Protein AF-A0A7X6YWB2-F1 (afdb_monomer)

Secondary structure (DSSP, 8-state):
----------EEEE--TTS--EEEESSPPPPPPPPTT---HHHHHHHHHHHHHHHHHTTSS--HHHHHHHTTS-HHHHHHHHGGGGS-HHHHHHH-

Solvent-accessible surface area (backbone atoms only — not comparable to full-atom values): 6068 Å² total; per-residue (Å²): 135,85,78,83,83,84,81,91,75,63,63,29,76,50,71,56,96,95,51,78,76,40,86,40,82,38,79,70,75,74,80,73,73,74,64,90,84,67,79,52,72,63,29,54,40,46,55,48,28,55,52,51,52,50,35,42,76,69,60,80,34,89,44,63,63,52,51,12,62,77,65,75,46,53,51,69,57,45,51,63,36,49,53,51,75,74,48,56,69,72,58,50,56,76,43,103

Nearest PDB structures (foldseek):
  8apo-assembly1_Yc  TM=4.306E-01  e=1.051E+00  Polytomella magna
  5uxx-assembly1_A  TM=4.131E-01  e=5.832E+00  Bartonella quintana str. Toulouse

Structure (mmCIF, N/CA/C/O backbone):
data_AF-A0A7X6YWB2-F1
#
_entry.id   AF-A0A7X6YWB2-F1
#
loop_
_atom_site.group_PDB
_atom_site.id
_atom_site.type_symbol
_atom_site.label_atom_id
_atom_site.label_alt_id
_atom_site.label_comp_id
_atom_site.label_asym_id
_atom_site.label_entity_id
_atom_site.label_seq_id
_atom_site.pdbx_PDB_ins_code
_atom_site.Cartn_x
_atom_site.Cartn_y
_atom_site.Cartn_z
_atom_site.occupancy
_atom_site.B_iso_or_equiv
_atom_site.auth_seq_id
_atom_site.auth_comp_id
_atom_site.auth_asym_id
_atom_site.auth_atom_id
_atom_site.pdbx_PDB_model_num
ATOM 1 N N . MET A 1 1 ? -1.777 19.008 63.090 1.00 43.81 1 MET A N 1
ATOM 2 C CA . MET A 1 1 ? -1.978 17.822 62.233 1.00 43.81 1 MET A CA 1
ATOM 3 C C . MET A 1 1 ? -2.949 18.209 61.134 1.00 43.81 1 MET A C 1
ATOM 5 O O . MET A 1 1 ? -4.126 18.370 61.418 1.00 43.81 1 MET A O 1
ATOM 9 N N . SER A 1 2 ? -2.459 18.504 59.932 1.00 49.06 2 SER A N 1
ATOM 10 C CA . SER A 1 2 ? -3.306 18.882 58.797 1.00 49.06 2 SER A CA 1
ATOM 11 C C . SER A 1 2 ? -3.940 17.626 58.208 1.00 49.06 2 SER A C 1
ATOM 13 O O . SER A 1 2 ? -3.275 16.799 57.590 1.00 49.06 2 SER A O 1
ATOM 15 N N . THR A 1 3 ? -5.236 17.475 58.453 1.00 57.31 3 THR A N 1
ATOM 16 C CA . THR A 1 3 ? -6.084 16.418 57.911 1.00 57.31 3 THR A CA 1
ATOM 17 C C . THR A 1 3 ? -6.077 16.510 56.385 1.00 57.31 3 THR A C 1
ATOM 19 O O . THR A 1 3 ? -6.479 17.525 55.817 1.00 57.31 3 THR A O 1
ATOM 22 N N . GLY A 1 4 ? -5.571 15.479 55.708 1.00 67.31 4 GLY A N 1
ATOM 23 C CA . GLY A 1 4 ? -5.543 15.433 54.248 1.00 67.31 4 GLY A CA 1
ATOM 24 C C . GLY A 1 4 ? -6.960 15.350 53.683 1.00 67.31 4 GLY A C 1
ATOM 25 O O . GLY A 1 4 ? -7.677 14.384 53.935 1.00 67.31 4 GLY A O 1
ATOM 26 N N . MET A 1 5 ? -7.371 16.356 52.912 1.00 76.69 5 MET A N 1
ATOM 27 C CA . MET A 1 5 ? -8.642 16.342 52.191 1.00 76.69 5 MET A CA 1
ATOM 28 C C . MET A 1 5 ? -8.478 15.550 50.889 1.00 76.69 5 MET A C 1
ATOM 30 O O . MET A 1 5 ? -7.762 15.974 49.984 1.00 76.69 5 MET A O 1
ATOM 34 N N . THR A 1 6 ? -9.150 14.403 50.790 1.00 74.00 6 THR A N 1
ATOM 35 C CA . THR A 1 6 ? -9.166 13.582 49.570 1.00 74.00 6 THR A CA 1
ATOM 36 C C . THR A 1 6 ? -10.358 13.979 48.703 1.00 74.00 6 THR A C 1
ATOM 38 O O . THR A 1 6 ? -11.501 13.888 49.145 1.00 74.00 6 THR A O 1
ATOM 41 N N . ILE A 1 7 ? -10.104 14.416 47.465 1.00 79.44 7 ILE A N 1
ATOM 42 C CA . ILE A 1 7 ? -11.146 14.791 46.497 1.00 79.44 7 ILE A CA 1
ATOM 43 C C . ILE A 1 7 ? -11.206 13.730 45.398 1.00 79.44 7 ILE A C 1
ATOM 45 O O . ILE A 1 7 ? -10.248 13.554 44.647 1.00 79.44 7 ILE A O 1
ATOM 49 N N . THR A 1 8 ? -12.359 13.073 45.264 1.00 80.62 8 THR A N 1
ATOM 50 C CA . THR A 1 8 ? -12.641 12.165 44.144 1.00 80.62 8 THR A CA 1
ATOM 51 C C . THR A 1 8 ? -13.313 12.953 43.025 1.00 80.62 8 THR A C 1
ATOM 53 O O . THR A 1 8 ? -14.379 13.534 43.223 1.00 80.62 8 THR A O 1
ATOM 56 N N . ARG A 1 9 ? -12.691 13.000 41.845 1.00 78.19 9 ARG A N 1
ATOM 57 C CA . ARG A 1 9 ? -13.237 13.677 40.662 1.00 78.19 9 ARG A CA 1
ATOM 58 C C . ARG A 1 9 ? -12.951 12.874 39.404 1.00 78.19 9 ARG A C 1
ATOM 60 O O . ARG A 1 9 ? -11.847 12.370 39.219 1.00 78.19 9 ARG A O 1
ATOM 67 N N . THR A 1 10 ? -13.932 12.827 38.510 1.00 81.94 10 THR A N 1
ATOM 68 C CA . THR A 1 10 ? -13.753 12.285 37.165 1.00 81.94 10 THR A CA 1
ATOM 69 C C . THR A 1 10 ? -12.943 13.273 36.331 1.00 81.94 10 THR A C 1
ATOM 71 O O . THR A 1 10 ? -13.365 14.406 36.085 1.00 81.94 10 THR A O 1
ATOM 74 N N . ILE A 1 11 ? -11.763 12.834 35.917 1.00 83.38 11 ILE A N 1
ATOM 75 C CA . ILE A 1 11 ? -10.847 13.558 35.038 1.00 83.38 11 ILE A CA 1
ATOM 76 C C . ILE A 1 11 ? -10.590 12.714 33.793 1.00 83.38 11 ILE A C 1
ATOM 78 O O . ILE A 1 11 ? -10.605 11.485 33.857 1.00 83.38 11 ILE A O 1
ATOM 82 N N . HIS A 1 12 ? -10.307 13.365 32.672 1.00 80.81 12 HIS A N 1
ATOM 83 C CA . HIS A 1 12 ? -9.802 12.699 31.480 1.00 80.81 12 HIS A CA 1
ATOM 84 C C . HIS A 1 12 ? -8.548 13.409 30.976 1.00 80.81 12 HIS A C 1
ATOM 86 O O . HIS A 1 12 ? -8.346 14.607 31.180 1.00 80.81 12 HIS A O 1
ATOM 92 N N . PHE A 1 13 ? -7.682 12.652 30.313 1.00 78.69 13 PHE A N 1
ATOM 93 C CA . PHE A 1 13 ? -6.493 13.191 29.669 1.00 78.69 13 PHE A CA 1
ATOM 94 C C . PHE A 1 13 ? -6.781 13.379 28.187 1.00 78.69 13 PHE A C 1
ATOM 96 O O . PHE A 1 13 ? -7.191 12.436 27.511 1.00 78.69 13 PHE A O 1
ATOM 103 N N . THR A 1 14 ? -6.552 14.584 27.675 1.00 71.69 14 THR A N 1
ATOM 104 C CA . THR A 1 14 ? -6.589 14.837 26.234 1.00 71.69 14 THR A CA 1
ATOM 105 C C . THR A 1 14 ? -5.166 14.822 25.683 1.00 71.69 14 THR A C 1
ATOM 107 O O . THR A 1 14 ? -4.241 15.407 26.256 1.00 71.69 14 THR A O 1
ATOM 110 N N . GLU A 1 15 ? -4.970 14.122 24.565 1.00 66.00 15 GLU A N 1
ATOM 111 C CA . GLU A 1 15 ? -3.704 14.090 23.836 1.00 66.00 15 GLU A CA 1
ATOM 112 C C . GLU A 1 15 ? -3.963 14.433 22.366 1.00 66.00 15 GLU A C 1
ATOM 114 O O . GLU A 1 15 ? -4.789 13.815 21.695 1.00 66.00 15 GLU A O 1
ATOM 119 N N . ARG A 1 16 ? -3.237 15.422 21.838 1.00 60.41 16 ARG A N 1
ATOM 120 C CA . ARG A 1 16 ? -3.019 15.537 20.390 1.00 60.41 16 ARG A CA 1
ATOM 121 C C . ARG A 1 16 ? -1.682 14.879 20.086 1.00 60.41 16 ARG A C 1
ATOM 123 O O . ARG A 1 16 ? -0.726 15.141 20.807 1.00 60.41 16 ARG A O 1
ATOM 130 N N . ARG A 1 17 ? -1.618 14.068 19.023 1.00 53.44 17 ARG A N 1
ATOM 131 C CA . ARG A 1 17 ? -0.412 13.340 18.577 1.00 53.44 17 ARG A CA 1
ATOM 132 C C . ARG A 1 17 ? 0.864 14.177 18.780 1.00 53.44 17 ARG A C 1
ATOM 134 O O . ARG A 1 17 ? 1.032 15.194 18.109 1.00 53.44 17 ARG A O 1
ATOM 141 N N . GLY A 1 18 ? 1.727 13.753 19.707 1.00 60.88 18 GLY A N 1
ATOM 142 C CA . GLY A 1 18 ? 3.024 14.386 19.981 1.00 60.88 18 GLY A CA 1
ATOM 143 C C . GLY A 1 18 ? 3.011 15.611 20.908 1.00 60.88 18 GLY A C 1
ATOM 144 O O . GLY A 1 18 ? 4.028 16.290 21.005 1.00 60.88 18 GLY A O 1
ATOM 145 N N . ARG A 1 19 ? 1.898 15.931 21.585 1.00 65.19 19 ARG A N 1
ATOM 146 C CA . ARG A 1 19 ? 1.830 17.007 22.593 1.00 65.19 19 ARG A CA 1
ATOM 147 C C . ARG A 1 19 ? 1.719 16.458 24.014 1.00 65.19 19 ARG A C 1
ATOM 149 O O . ARG A 1 19 ? 1.224 15.360 24.241 1.00 65.19 19 ARG A O 1
ATOM 156 N N . ARG A 1 20 ? 2.155 17.276 24.979 1.00 70.81 20 ARG A N 1
ATOM 157 C CA . ARG A 1 20 ? 2.045 17.016 26.422 1.00 70.81 20 ARG A CA 1
ATOM 158 C C . ARG A 1 20 ? 0.592 16.702 26.798 1.00 70.81 20 ARG A C 1
ATOM 160 O O . ARG A 1 20 ? -0.309 17.429 26.383 1.00 70.81 20 ARG A O 1
ATOM 167 N N . LYS A 1 21 ? 0.387 15.651 27.602 1.00 75.81 21 LYS A N 1
ATOM 168 C CA . LYS A 1 21 ? -0.928 15.289 28.153 1.00 75.81 21 LYS A CA 1
ATOM 169 C C . LYS A 1 21 ? -1.501 16.473 28.929 1.00 75.81 21 LYS A C 1
ATOM 171 O O . LYS A 1 21 ? -0.842 16.983 29.838 1.00 75.81 21 LYS A O 1
ATOM 176 N N . VAL A 1 22 ? -2.711 16.897 28.571 1.00 79.38 22 VAL A N 1
ATOM 177 C CA . VAL A 1 22 ? -3.440 17.953 29.280 1.00 79.38 22 VAL A CA 1
ATOM 178 C C . 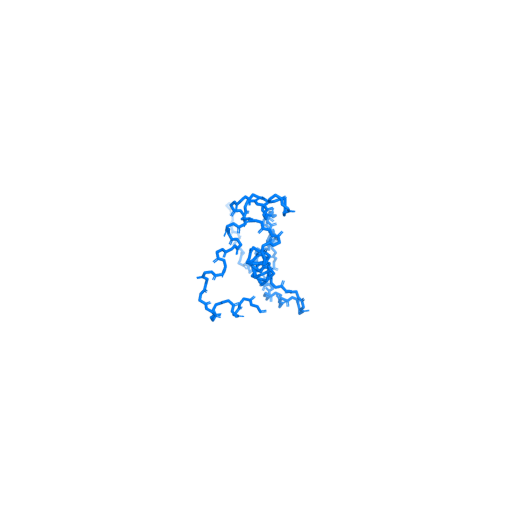VAL A 1 22 ? -4.544 17.303 30.104 1.00 79.38 22 VAL A C 1
ATOM 180 O O . VAL A 1 22 ? -5.318 16.494 29.593 1.00 79.38 22 VAL A O 1
ATOM 183 N N . LEU A 1 23 ? -4.582 17.636 31.393 1.00 79.50 23 LEU A N 1
ATOM 184 C CA . LEU A 1 23 ? -5.637 17.212 32.305 1.00 79.50 23 LEU A CA 1
ATOM 185 C C . LEU A 1 23 ? -6.886 18.062 32.048 1.00 79.50 23 LEU A C 1
ATOM 187 O O . LEU A 1 23 ? -6.836 19.286 32.161 1.00 79.50 23 LEU A O 1
ATOM 191 N N . SER A 1 24 ? -8.002 17.417 31.730 1.00 76.44 24 SER A N 1
ATOM 192 C CA . SER A 1 24 ? -9.298 18.062 31.530 1.00 76.44 24 SER A CA 1
ATOM 193 C C . SER A 1 24 ? -10.312 17.483 32.520 1.00 76.44 24 SER A C 1
ATOM 195 O O . SER A 1 24 ? -10.312 16.285 32.808 1.00 76.44 24 SER A O 1
ATOM 197 N N . GLN A 1 25 ? -11.149 18.340 33.107 1.00 76.00 25 GLN A N 1
ATOM 198 C CA . GLN A 1 25 ? -12.175 17.903 34.060 1.00 76.00 25 GLN A CA 1
ATOM 199 C C . GLN A 1 25 ? -13.398 17.339 33.320 1.00 76.00 25 GLN A C 1
ATOM 201 O O . GLN A 1 25 ? -13.760 17.847 32.261 1.00 76.00 25 GLN A O 1
ATOM 206 N N . GLY A 1 26 ? -14.044 16.316 33.891 1.00 75.62 26 GLY A N 1
ATOM 207 C CA . GLY A 1 26 ? -15.250 15.687 33.338 1.00 75.62 26 GLY A CA 1
ATOM 208 C C . GLY A 1 26 ? -14.984 14.369 32.596 1.00 75.62 26 GLY A C 1
ATOM 209 O O . GLY A 1 26 ? -13.829 13.952 32.477 1.00 75.62 26 GLY A O 1
ATOM 210 N N . PRO A 1 27 ? -16.037 13.677 32.124 1.00 73.06 27 PRO A N 1
ATOM 211 C CA . PRO A 1 27 ? -15.904 12.462 31.321 1.00 73.06 27 PRO A CA 1
ATOM 212 C C . PRO A 1 27 ? -15.232 12.754 29.971 1.00 73.06 27 PRO A C 1
ATOM 214 O O . PRO A 1 27 ? -15.353 13.856 29.435 1.00 73.06 27 PRO A O 1
ATOM 217 N N . ALA A 1 28 ? -14.517 11.765 29.425 1.00 72.31 28 ALA A N 1
ATOM 218 C CA . ALA A 1 28 ? -13.895 11.900 28.112 1.00 72.31 28 ALA A CA 1
ATOM 219 C C . ALA A 1 28 ? -14.974 12.152 27.043 1.00 72.31 28 ALA A C 1
ATOM 221 O O . ALA A 1 28 ? -15.992 11.452 27.045 1.00 72.31 28 ALA A O 1
ATOM 222 N N . PRO A 1 29 ? -14.779 13.121 26.130 1.00 72.56 29 PRO A N 1
ATOM 223 C CA . PRO A 1 29 ? -15.695 13.300 25.014 1.00 72.56 29 PRO A CA 1
ATOM 224 C C . PRO A 1 29 ? -15.748 12.009 24.193 1.00 72.56 29 PRO A C 1
ATOM 226 O O . PRO A 1 29 ? -14.717 11.360 23.983 1.00 72.56 29 PRO A O 1
ATOM 229 N N . ALA A 1 30 ? -16.946 11.636 23.733 1.00 70.25 30 ALA A N 1
ATOM 230 C CA . ALA A 1 30 ? -17.108 10.515 22.816 1.00 70.25 30 ALA A CA 1
ATOM 231 C C . ALA A 1 30 ? -16.146 10.695 21.627 1.00 70.25 30 ALA A C 1
ATOM 233 O O . ALA A 1 30 ? -15.953 11.838 21.189 1.00 70.25 30 ALA A O 1
ATOM 234 N N . PRO A 1 31 ? -15.520 9.614 21.113 1.00 67.00 31 PRO A N 1
ATOM 235 C CA . PRO A 1 31 ? -14.668 9.706 19.939 1.00 67.00 31 PRO A CA 1
ATOM 236 C C . PRO A 1 31 ? -15.422 10.478 18.865 1.00 67.00 31 PRO A C 1
ATOM 238 O O . PRO A 1 31 ? -16.518 10.074 18.476 1.00 67.00 31 PRO A O 1
ATOM 241 N N . ALA A 1 32 ? -14.871 11.618 18.440 1.00 64.56 32 ALA A N 1
ATOM 242 C CA . ALA A 1 32 ? -15.476 12.377 17.362 1.00 64.56 32 ALA A CA 1
ATOM 243 C C . ALA A 1 32 ? -15.644 11.412 16.188 1.00 64.56 32 ALA A C 1
ATOM 245 O O . ALA A 1 32 ? -14.661 10.796 15.758 1.00 64.56 32 ALA A O 1
ATOM 246 N N . ALA A 1 33 ? -16.884 11.252 15.716 1.00 61.56 33 ALA A N 1
ATOM 247 C CA . ALA A 1 33 ? -17.153 10.537 14.482 1.00 61.56 33 ALA A CA 1
ATOM 248 C C . ALA A 1 33 ? -16.157 11.056 13.440 1.00 61.56 33 ALA A C 1
ATOM 250 O O . ALA A 1 33 ? -15.973 12.274 13.317 1.00 61.56 33 ALA A O 1
ATOM 251 N N . GLN A 1 34 ? -15.430 10.145 12.783 1.00 61.41 34 GLN A N 1
ATOM 252 C CA . GLN A 1 34 ? -14.458 10.546 11.770 1.00 61.41 34 GLN A CA 1
ATOM 253 C C . GLN A 1 34 ? -15.173 11.499 10.809 1.00 61.41 34 GLN A C 1
ATOM 255 O O . GLN A 1 34 ? -16.274 11.160 10.375 1.00 61.41 34 GLN A O 1
ATOM 260 N N . PRO A 1 35 ? -14.616 12.693 10.532 1.00 61.00 35 PRO A N 1
ATOM 261 C CA . PRO A 1 35 ? -15.307 13.683 9.724 1.00 61.00 35 PRO A CA 1
ATOM 262 C C . PRO A 1 35 ? -15.734 13.025 8.415 1.00 61.00 35 PRO A C 1
ATOM 264 O O . PRO A 1 35 ? -14.887 12.506 7.679 1.00 61.00 35 PRO A O 1
ATOM 267 N N . CYS A 1 36 ? -17.046 13.001 8.186 1.00 54.44 36 CYS A N 1
ATOM 268 C CA . CYS A 1 36 ? -17.677 12.385 7.031 1.00 54.44 36 CYS A CA 1
ATOM 269 C C . CYS A 1 36 ? -17.010 12.955 5.770 1.00 54.44 36 CYS A C 1
ATOM 271 O O . CYS A 1 36 ? -17.142 14.144 5.489 1.00 54.44 36 CYS A O 1
ATOM 273 N N . GLY A 1 37 ? -16.211 12.142 5.072 1.00 67.56 37 GLY A N 1
ATOM 274 C CA . GLY A 1 37 ? -15.504 12.542 3.848 1.00 67.56 37 GLY A CA 1
ATOM 275 C C . GLY A 1 37 ? -13.973 12.497 3.892 1.00 67.56 37 GLY A C 1
ATOM 276 O O . GLY A 1 37 ? -13.341 12.665 2.849 1.00 67.56 37 GLY A O 1
ATOM 277 N N . ARG A 1 38 ? -13.322 12.238 5.038 1.00 79.06 38 ARG A N 1
ATOM 278 C CA . ARG A 1 38 ? -11.858 12.058 5.043 1.00 79.06 38 ARG A CA 1
ATOM 279 C C . ARG A 1 38 ? -11.482 10.612 4.728 1.00 79.06 38 ARG A C 1
ATOM 281 O O . ARG A 1 38 ? -11.560 9.752 5.595 1.00 79.06 38 ARG A O 1
ATOM 288 N N . VAL A 1 39 ? -10.964 10.379 3.522 1.00 87.31 39 VAL A N 1
ATOM 289 C CA . VAL A 1 39 ? -10.404 9.075 3.129 1.00 87.31 39 VAL A CA 1
ATOM 290 C C . VAL A 1 39 ? -9.321 8.646 4.137 1.00 87.31 39 VAL A C 1
ATOM 292 O O . VAL A 1 39 ? -8.392 9.434 4.393 1.00 87.31 39 VAL A O 1
ATOM 295 N N . PRO A 1 40 ? -9.385 7.432 4.721 1.00 90.12 40 PRO A N 1
ATOM 296 C CA . PRO A 1 40 ? -8.365 6.935 5.635 1.00 90.12 40 PRO A CA 1
ATOM 297 C C . PRO A 1 40 ? -6.969 6.968 5.009 1.00 90.12 40 PRO A C 1
ATOM 299 O O . PRO A 1 40 ? -6.784 6.815 3.803 1.00 90.12 40 PRO A O 1
ATOM 302 N N . ARG A 1 41 ? -5.930 7.174 5.828 1.00 93.12 41 ARG A N 1
ATOM 303 C CA . ARG A 1 41 ? -4.547 7.175 5.314 1.00 93.12 41 ARG A CA 1
ATOM 304 C C . ARG A 1 41 ? -4.201 5.850 4.637 1.00 93.12 41 ARG A C 1
ATOM 306 O O . ARG A 1 41 ? -3.472 5.870 3.653 1.00 93.12 41 ARG A O 1
ATOM 313 N N . LEU A 1 42 ? -4.687 4.741 5.187 1.00 94.88 42 LEU A N 1
ATOM 314 C CA . LEU A 1 42 ? -4.365 3.407 4.700 1.00 94.88 42 LEU A CA 1
ATOM 315 C C . LEU A 1 42 ? -5.021 3.138 3.339 1.00 94.88 42 LEU A C 1
ATOM 317 O O . LEU A 1 42 ? -4.311 2.720 2.435 1.00 94.88 42 LEU A O 1
ATOM 321 N N . ALA A 1 43 ? -6.278 3.553 3.154 1.00 95.69 43 ALA A N 1
ATOM 322 C CA . ALA A 1 43 ? -6.972 3.554 1.863 1.00 95.69 43 ALA A CA 1
ATOM 323 C C . ALA A 1 43 ? -6.165 4.266 0.765 1.00 95.69 43 ALA A C 1
ATOM 325 O O . ALA A 1 43 ? -5.912 3.721 -0.306 1.00 95.69 43 ALA A O 1
ATOM 326 N N . ARG A 1 44 ? -5.649 5.470 1.060 1.00 95.81 44 ARG A N 1
ATOM 327 C CA . ARG A 1 44 ? -4.802 6.206 0.102 1.00 95.81 44 ARG A CA 1
ATOM 328 C C . ARG A 1 44 ? -3.497 5.482 -0.224 1.00 95.81 44 ARG A C 1
ATOM 330 O O . ARG A 1 44 ? -3.014 5.597 -1.344 1.00 95.81 44 ARG A O 1
ATOM 337 N N . LEU A 1 45 ? -2.898 4.788 0.746 1.00 97.44 45 LEU A N 1
ATOM 338 C CA . LEU A 1 45 ? -1.681 4.008 0.508 1.00 97.44 45 LEU A CA 1
ATOM 339 C C . LEU A 1 45 ? -1.976 2.740 -0.298 1.00 97.44 45 LEU A C 1
ATOM 341 O O . LEU A 1 45 ? -1.167 2.399 -1.150 1.00 97.44 45 LEU A O 1
ATOM 345 N N . MET A 1 46 ? -3.127 2.098 -0.082 1.00 98.25 46 MET A N 1
ATOM 346 C CA . MET A 1 46 ? -3.582 0.962 -0.883 1.00 98.25 46 MET A CA 1
ATOM 347 C C . MET A 1 46 ? -3.791 1.377 -2.344 1.00 98.25 46 MET A C 1
ATOM 349 O O . MET A 1 46 ? -3.199 0.791 -3.246 1.00 98.25 46 MET A O 1
ATOM 353 N N . ALA A 1 47 ? -4.518 2.473 -2.580 1.00 97.75 47 ALA A N 1
ATOM 354 C CA . ALA A 1 47 ? -4.685 3.041 -3.918 1.00 97.75 47 ALA A CA 1
ATOM 355 C C . ALA A 1 47 ? -3.339 3.420 -4.569 1.00 97.75 47 ALA A C 1
ATOM 357 O O . ALA A 1 47 ? -3.125 3.199 -5.761 1.00 97.75 47 ALA A O 1
ATOM 358 N N . MET A 1 48 ? -2.401 3.960 -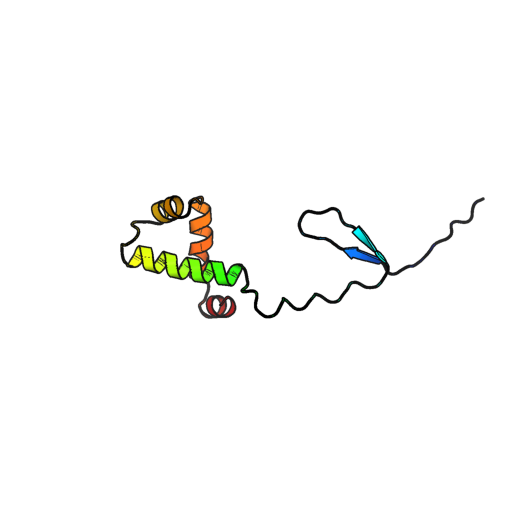3.782 1.00 97.31 48 MET A N 1
ATOM 359 C CA . MET A 1 48 ? -1.048 4.263 -4.254 1.00 97.31 48 MET A CA 1
ATOM 360 C C . MET A 1 48 ? -0.277 2.998 -4.647 1.00 97.31 48 MET A C 1
ATOM 362 O O . MET A 1 48 ? 0.411 3.024 -5.663 1.00 97.31 48 MET A O 1
ATOM 366 N N . ALA A 1 49 ? -0.414 1.907 -3.888 1.00 98.00 49 ALA A N 1
ATOM 367 C CA . ALA A 1 49 ? 0.209 0.624 -4.197 1.00 98.00 49 ALA A CA 1
ATOM 368 C C . ALA A 1 49 ? -0.331 0.041 -5.514 1.00 98.00 49 ALA A C 1
ATOM 370 O O . ALA A 1 49 ? 0.460 -0.341 -6.370 1.00 98.00 49 ALA A O 1
ATOM 371 N N . ILE A 1 50 ? -1.655 0.071 -5.719 1.00 97.94 50 ILE A N 1
ATOM 372 C CA . ILE A 1 50 ? -2.303 -0.376 -6.967 1.00 97.94 50 ILE A CA 1
ATOM 373 C C . ILE A 1 50 ? -1.774 0.419 -8.167 1.00 97.94 50 ILE A C 1
ATOM 375 O O . ILE A 1 50 ? -1.394 -0.155 -9.185 1.00 97.94 50 ILE A O 1
ATOM 379 N N . ARG A 1 51 ? -1.686 1.750 -8.041 1.00 97.19 51 ARG A N 1
ATOM 380 C CA . ARG A 1 51 ? -1.137 2.602 -9.106 1.00 97.19 51 ARG A CA 1
ATOM 381 C C . ARG A 1 51 ? 0.329 2.279 -9.404 1.00 97.19 51 ARG A C 1
ATOM 383 O O . ARG A 1 51 ? 0.706 2.221 -10.567 1.00 97.19 51 ARG A O 1
ATOM 390 N N . MET A 1 52 ? 1.155 2.105 -8.374 1.00 97.44 52 MET A N 1
ATOM 391 C CA . MET A 1 52 ? 2.573 1.760 -8.530 1.00 97.44 52 MET A CA 1
ATOM 392 C C . MET A 1 52 ? 2.769 0.412 -9.230 1.00 97.44 52 MET A C 1
ATOM 394 O O . MET A 1 52 ? 3.616 0.320 -10.113 1.00 97.44 52 MET A O 1
ATOM 398 N N . ASP A 1 53 ? 1.978 -0.603 -8.872 1.00 97.56 53 ASP A N 1
ATOM 399 C CA . ASP A 1 53 ? 1.997 -1.912 -9.538 1.00 97.56 53 ASP A CA 1
ATOM 400 C C . ASP A 1 53 ? 1.639 -1.786 -11.022 1.00 97.56 53 ASP A C 1
ATOM 402 O O . ASP A 1 53 ? 2.348 -2.320 -11.871 1.00 97.56 53 ASP A O 1
ATOM 406 N N . GLY A 1 54 ? 0.612 -0.992 -11.347 1.00 97.75 54 GLY A N 1
ATOM 407 C CA . GLY A 1 54 ? 0.244 -0.688 -12.730 1.00 97.75 54 GLY A CA 1
ATOM 408 C C . GLY A 1 54 ? 1.383 -0.050 -13.533 1.00 97.75 54 GLY A C 1
ATOM 409 O O . GLY A 1 54 ? 1.675 -0.507 -14.634 1.00 97.75 54 GLY A O 1
ATOM 410 N N . LEU A 1 55 ? 2.076 0.944 -12.964 1.00 97.25 55 LEU A N 1
ATOM 411 C CA . LEU A 1 55 ? 3.212 1.611 -13.619 1.00 97.25 55 LEU A CA 1
ATOM 412 C C . LEU A 1 55 ? 4.374 0.649 -13.907 1.00 97.25 55 LEU A C 1
ATOM 414 O O . LEU A 1 55 ? 4.999 0.733 -14.963 1.00 97.25 55 LEU A O 1
ATOM 418 N N . VAL A 1 56 ? 4.665 -0.263 -12.975 1.00 96.50 56 VAL A N 1
ATOM 419 C CA . VAL A 1 56 ? 5.754 -1.239 -13.133 1.00 96.50 56 V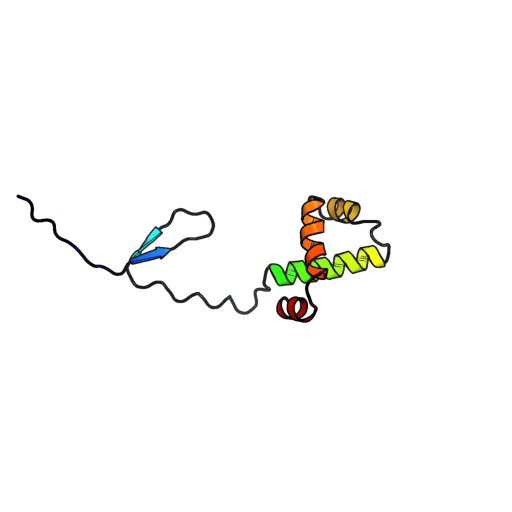AL A CA 1
ATOM 420 C C . VAL A 1 56 ? 5.368 -2.326 -14.133 1.00 96.50 56 VAL A C 1
ATOM 422 O O . VAL A 1 56 ? 6.143 -2.639 -15.032 1.00 96.50 56 VAL A O 1
ATOM 425 N N . ARG A 1 57 ? 4.147 -2.865 -14.043 1.00 96.81 57 ARG A N 1
ATOM 426 C CA . ARG A 1 57 ? 3.637 -3.862 -14.999 1.00 96.81 57 ARG A CA 1
ATOM 427 C C . ARG A 1 57 ? 3.502 -3.307 -16.414 1.00 96.81 57 ARG A C 1
ATOM 429 O O . ARG A 1 57 ? 3.719 -4.044 -17.370 1.00 96.81 57 ARG A O 1
ATOM 436 N N . GLY A 1 58 ? 3.149 -2.029 -16.542 1.00 97.12 58 GLY A N 1
ATOM 437 C CA . GLY A 1 58 ? 3.067 -1.320 -17.818 1.00 97.12 58 GLY A CA 1
ATOM 438 C C . GLY A 1 58 ? 4.426 -0.935 -18.408 1.00 97.12 58 GLY A C 1
ATOM 439 O O . GLY A 1 58 ? 4.477 -0.481 -19.546 1.00 97.12 58 GLY A O 1
ATOM 440 N N . GLY A 1 59 ? 5.523 -1.101 -17.661 1.00 96.12 59 GLY A N 1
ATOM 441 C CA . GLY A 1 59 ? 6.868 -0.715 -18.095 1.00 96.12 59 GLY A CA 1
ATOM 442 C C . GLY A 1 59 ? 7.119 0.798 -18.118 1.00 96.12 59 GLY A C 1
ATOM 443 O O . GLY A 1 59 ? 8.174 1.227 -18.575 1.00 96.12 59 GLY A O 1
ATOM 444 N N . GLU A 1 60 ? 6.188 1.613 -17.610 1.00 96.75 60 GLU A N 1
ATOM 445 C CA . GLU A 1 60 ? 6.361 3.068 -17.468 1.00 96.75 60 GLU A CA 1
ATOM 446 C C . GLU A 1 60 ? 7.435 3.409 -16.427 1.00 96.75 60 GLU A C 1
ATOM 448 O O . GLU A 1 60 ? 8.091 4.448 -16.506 1.00 96.75 60 GLU A O 1
ATOM 453 N N . VAL A 1 61 ? 7.619 2.526 -15.442 1.00 96.69 61 VAL A N 1
ATOM 454 C CA . VAL A 1 61 ? 8.677 2.607 -14.436 1.00 96.69 61 VAL A CA 1
ATOM 455 C C . VAL A 1 61 ? 9.395 1.265 -14.369 1.00 96.69 61 VAL A C 1
ATOM 457 O O . VAL A 1 61 ? 8.746 0.233 -14.223 1.00 96.69 61 VAL A O 1
ATOM 460 N N . ALA A 1 62 ? 10.727 1.270 -14.454 1.00 95.25 62 ALA A N 1
ATOM 461 C CA . ALA A 1 62 ? 11.488 0.031 -14.612 1.00 95.25 62 ALA A CA 1
ATOM 462 C C . ALA A 1 62 ? 11.456 -0.859 -13.361 1.00 95.25 62 ALA A C 1
ATOM 464 O O . ALA A 1 62 ? 11.353 -2.079 -13.473 1.00 95.25 62 ALA A O 1
ATOM 465 N N . ASP A 1 63 ? 11.548 -0.269 -12.165 1.00 95.56 63 ASP A N 1
ATOM 466 C CA . ASP A 1 63 ? 11.560 -1.022 -10.913 1.00 95.56 63 ASP A CA 1
ATOM 467 C C . ASP A 1 63 ? 11.127 -0.192 -9.683 1.00 95.56 63 ASP A C 1
ATOM 469 O O . ASP A 1 63 ? 10.819 1.004 -9.738 1.00 95.56 63 ASP A O 1
ATOM 473 N N . TYR A 1 64 ? 11.117 -0.836 -8.513 1.00 95.38 64 TYR A N 1
ATOM 474 C CA . TYR A 1 64 ? 10.766 -0.188 -7.244 1.00 95.38 64 TYR A CA 1
ATOM 475 C C . TYR A 1 64 ? 11.817 0.825 -6.763 1.00 95.38 64 TYR A C 1
ATOM 477 O O . TYR A 1 64 ? 11.503 1.695 -5.945 1.00 95.38 64 TYR A O 1
ATOM 485 N N . ALA A 1 65 ? 13.062 0.739 -7.239 1.00 97.06 65 ALA A N 1
ATOM 486 C CA . ALA A 1 65 ? 14.079 1.739 -6.944 1.00 97.06 65 ALA A CA 1
ATOM 487 C C . ALA A 1 65 ? 13.827 3.031 -7.733 1.00 97.06 65 ALA A C 1
ATOM 489 O O . ALA A 1 65 ? 14.009 4.111 -7.168 1.00 97.06 65 ALA A O 1
ATOM 490 N N . ASP A 1 66 ? 13.356 2.937 -8.975 1.00 97.44 66 ASP A N 1
ATOM 491 C CA . ASP A 1 66 ? 12.896 4.079 -9.762 1.00 97.44 66 ASP A CA 1
ATOM 492 C C . ASP A 1 66 ? 11.643 4.716 -9.169 1.00 97.44 66 ASP A C 1
ATOM 494 O O . ASP A 1 66 ? 11.602 5.938 -9.028 1.00 97.44 66 ASP A O 1
ATOM 498 N N . LEU A 1 67 ? 10.679 3.921 -8.691 1.00 96.94 67 LEU A N 1
ATOM 499 C CA . LEU A 1 67 ? 9.539 4.455 -7.932 1.00 96.94 67 LEU A CA 1
ATOM 500 C C . LEU A 1 67 ? 9.981 5.247 -6.695 1.00 96.94 67 LEU A C 1
ATOM 502 O O . LEU A 1 67 ? 9.423 6.303 -6.398 1.00 96.94 67 LEU A O 1
ATOM 506 N N . ALA A 1 68 ? 10.985 4.751 -5.968 1.00 97.81 68 ALA A N 1
ATOM 507 C CA . ALA A 1 68 ? 11.510 5.427 -4.785 1.00 97.81 68 ALA A CA 1
ATOM 508 C C . ALA A 1 68 ? 12.161 6.773 -5.145 1.00 97.81 68 ALA A C 1
ATOM 510 O O . ALA A 1 68 ? 11.909 7.779 -4.478 1.00 97.81 68 ALA A O 1
ATOM 511 N N . ARG A 1 69 ? 12.947 6.798 -6.232 1.00 97.56 69 ARG A N 1
ATOM 512 C CA . ARG A 1 69 ? 13.564 8.018 -6.775 1.00 97.56 69 ARG A CA 1
ATOM 513 C C . ARG A 1 69 ? 12.507 9.037 -7.204 1.00 97.56 69 ARG A C 1
ATOM 515 O O . ARG A 1 69 ? 12.565 10.176 -6.749 1.00 97.56 69 ARG A O 1
ATOM 522 N N . LEU A 1 70 ? 11.525 8.617 -8.003 1.00 95.50 70 LEU A N 1
ATOM 523 C CA . LEU A 1 70 ? 10.447 9.473 -8.509 1.00 95.50 70 LEU A CA 1
ATOM 524 C C . LEU A 1 70 ? 9.551 10.007 -7.382 1.00 95.50 70 LEU A C 1
ATOM 526 O O . LEU A 1 70 ? 9.116 11.153 -7.408 1.00 95.50 70 LEU A O 1
ATOM 530 N N . GLY A 1 71 ? 9.278 9.175 -6.377 1.00 93.56 71 GLY A N 1
ATOM 531 C CA . GLY A 1 71 ? 8.459 9.537 -5.225 1.00 93.56 71 GLY A CA 1
ATOM 532 C C . GLY A 1 71 ? 9.198 10.313 -4.135 1.00 93.56 71 GLY A C 1
ATOM 533 O O . GLY A 1 71 ? 8.570 10.651 -3.134 1.00 93.56 71 GLY A O 1
ATOM 534 N N . HIS A 1 72 ? 10.506 10.557 -4.283 1.00 96.94 72 HIS A N 1
ATOM 535 C CA . HIS A 1 72 ? 11.371 11.157 -3.258 1.00 96.94 72 HIS A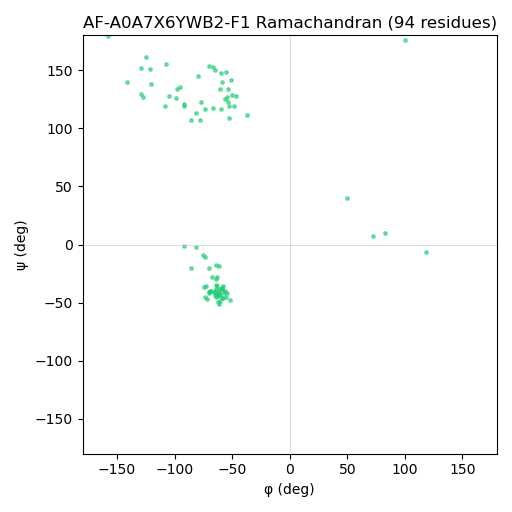 CA 1
ATOM 536 C C . HIS A 1 72 ? 11.245 10.479 -1.882 1.00 9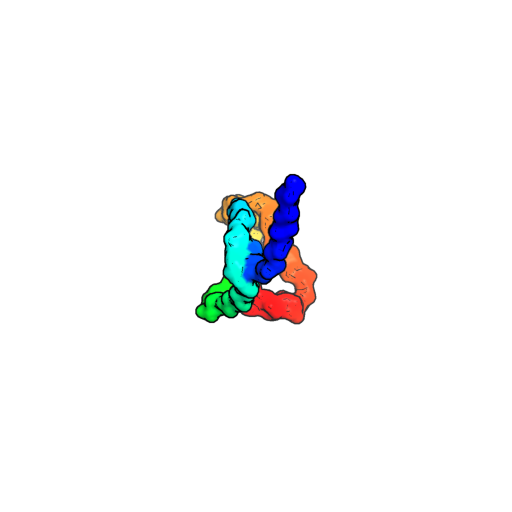6.94 72 HIS A C 1
ATOM 538 O O . HIS A 1 72 ? 11.236 11.126 -0.833 1.00 96.94 72 HIS A O 1
ATOM 544 N N . VAL A 1 73 ? 11.135 9.151 -1.879 1.00 97.38 73 VAL A N 1
ATOM 545 C CA . VAL A 1 73 ? 11.018 8.334 -0.667 1.00 97.38 73 VAL A CA 1
ATOM 546 C C . VAL A 1 73 ? 12.097 7.261 -0.641 1.00 97.38 73 VAL A C 1
ATOM 548 O O . VAL A 1 73 ? 12.692 6.914 -1.657 1.00 97.38 73 VAL A O 1
ATOM 551 N N . SER A 1 74 ? 12.362 6.700 0.537 1.00 98.06 74 SER A N 1
ATOM 552 C CA . SER A 1 74 ? 13.279 5.567 0.635 1.00 98.06 74 SER A CA 1
ATOM 553 C C . SER A 1 74 ? 12.706 4.325 -0.061 1.00 98.06 74 SER A C 1
ATOM 555 O O . SER A 1 74 ? 11.492 4.115 -0.093 1.00 98.06 74 SER A O 1
ATOM 557 N N . ARG A 1 75 ? 13.587 3.438 -0.543 1.00 97.31 75 ARG A N 1
ATOM 558 C CA . ARG A 1 75 ? 13.183 2.122 -1.079 1.00 97.31 75 ARG A CA 1
ATOM 559 C C . ARG A 1 75 ? 12.354 1.330 -0.068 1.00 97.31 75 ARG A C 1
ATOM 561 O O . ARG A 1 75 ? 11.315 0.789 -0.418 1.00 97.31 75 ARG A O 1
ATOM 568 N N . ALA A 1 76 ? 12.754 1.357 1.206 1.00 97.94 76 ALA A N 1
ATOM 569 C CA . ALA A 1 76 ? 12.015 0.711 2.288 1.00 97.94 76 ALA A CA 1
ATOM 570 C C . ALA A 1 76 ? 10.574 1.234 2.410 1.00 97.94 76 ALA A C 1
ATOM 572 O O . ALA A 1 76 ? 9.656 0.466 2.695 1.00 97.94 76 ALA A O 1
ATOM 573 N N . ARG A 1 77 ? 10.349 2.532 2.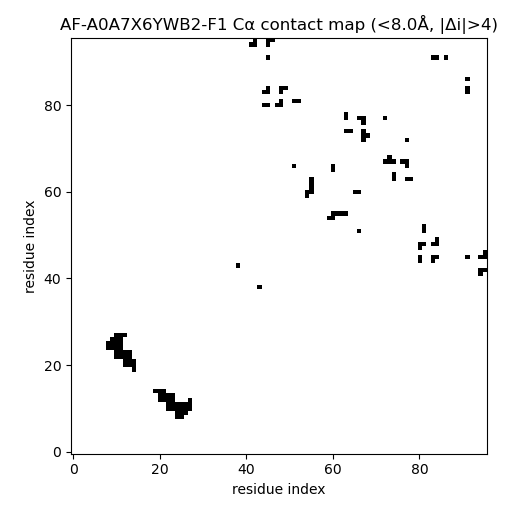162 1.00 97.94 77 ARG A N 1
ATOM 574 C CA . ARG A 1 77 ? 9.001 3.101 2.166 1.00 97.94 77 ARG A CA 1
ATOM 575 C C . ARG A 1 77 ? 8.160 2.587 0.999 1.00 97.94 77 ARG A C 1
ATOM 577 O O . ARG A 1 77 ? 6.986 2.304 1.217 1.00 97.94 77 ARG A O 1
ATOM 584 N N . VAL A 1 78 ? 8.741 2.449 -0.194 1.00 97.94 78 VAL A N 1
ATOM 585 C CA . VAL A 1 78 ? 8.065 1.820 -1.343 1.00 97.94 78 VAL A CA 1
ATOM 586 C C . VAL A 1 78 ? 7.709 0.379 -1.007 1.00 97.94 78 VAL A C 1
ATOM 588 O O . VAL A 1 78 ? 6.547 0.015 -1.117 1.00 97.94 78 VAL A O 1
ATOM 591 N N . THR A 1 79 ? 8.649 -0.409 -0.480 1.00 97.62 79 THR A N 1
ATOM 592 C CA . THR A 1 79 ? 8.387 -1.797 -0.066 1.00 97.62 79 THR A CA 1
ATOM 593 C C . THR A 1 79 ? 7.230 -1.896 0.928 1.00 97.62 79 THR A C 1
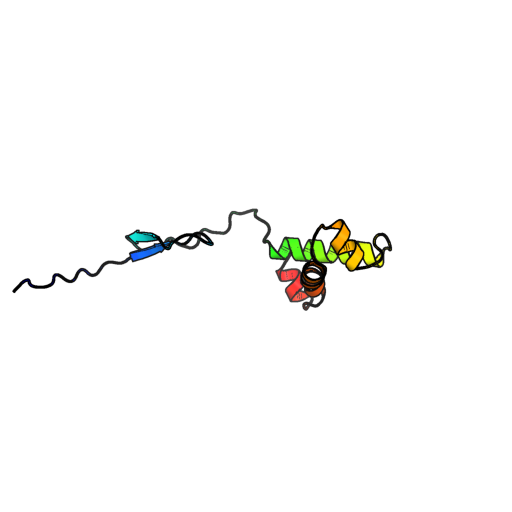ATOM 595 O O . THR A 1 79 ? 6.334 -2.709 0.744 1.00 97.62 79 THR A O 1
ATOM 598 N N . GLN A 1 80 ? 7.184 -1.028 1.944 1.00 97.94 80 GLN A N 1
ATOM 599 C CA . GLN A 1 80 ? 6.064 -0.997 2.894 1.00 97.94 80 GLN A CA 1
ATOM 600 C C . GLN A 1 80 ? 4.713 -0.736 2.224 1.00 97.94 80 GLN A C 1
ATOM 602 O O . GLN A 1 80 ? 3.703 -1.272 2.668 1.00 97.94 80 GLN A O 1
ATOM 607 N N . ILE A 1 81 ? 4.684 0.118 1.201 1.00 97.88 81 ILE A N 1
ATOM 608 C CA . ILE A 1 81 ? 3.466 0.415 0.445 1.00 97.88 81 ILE A CA 1
ATOM 609 C C . ILE A 1 81 ? 3.091 -0.787 -0.428 1.00 97.88 81 ILE A C 1
ATOM 611 O O . ILE A 1 81 ? 1.948 -1.225 -0.378 1.00 97.88 81 ILE A O 1
ATOM 615 N N . MET A 1 82 ? 4.051 -1.370 -1.152 1.00 98.12 82 MET A N 1
ATOM 616 C CA . MET A 1 82 ? 3.815 -2.522 -2.032 1.00 98.12 82 MET A CA 1
ATOM 617 C C . MET A 1 82 ? 3.373 -3.775 -1.269 1.00 98.12 82 MET A C 1
ATOM 619 O O . MET A 1 82 ? 2.578 -4.554 -1.787 1.00 98.12 82 MET A O 1
ATOM 623 N N . ASN A 1 83 ? 3.800 -3.943 -0.014 1.00 97.94 83 ASN A N 1
ATOM 624 C CA . ASN A 1 83 ? 3.350 -5.048 0.836 1.00 97.94 83 ASN A CA 1
ATOM 625 C C . ASN A 1 83 ? 1.835 -5.031 1.107 1.00 97.94 83 ASN A C 1
ATOM 627 O O . ASN A 1 83 ? 1.284 -6.068 1.463 1.00 97.94 83 ASN A O 1
ATOM 631 N N . LEU A 1 84 ? 1.141 -3.901 0.911 1.00 98.06 84 LEU A N 1
ATOM 632 C CA . LEU A 1 84 ? -0.322 -3.856 1.011 1.00 98.06 84 LEU A CA 1
ATOM 633 C C . LEU A 1 84 ? -1.005 -4.731 -0.053 1.00 98.06 84 LEU A C 1
ATOM 635 O O . LEU A 1 84 ? -2.072 -5.273 0.210 1.00 98.06 84 LEU A O 1
ATOM 639 N N . LEU A 1 85 ? -0.364 -4.944 -1.208 1.00 97.69 85 LEU A N 1
ATOM 640 C CA . LEU A 1 85 ? -0.871 -5.822 -2.271 1.00 97.69 85 LEU A CA 1
ATOM 641 C C . LEU A 1 85 ? -0.755 -7.315 -1.929 1.00 97.69 85 LEU A C 1
ATOM 643 O O . LEU A 1 85 ? -1.281 -8.149 -2.657 1.00 97.69 85 LEU A O 1
ATOM 647 N N . GLN A 1 86 ? -0.035 -7.661 -0.858 1.00 97.75 86 GLN A N 1
ATOM 648 C CA . GLN A 1 86 ? 0.108 -9.038 -0.372 1.00 97.75 86 GLN A CA 1
ATOM 649 C C . GLN A 1 86 ? -0.948 -9.400 0.684 1.00 97.75 86 GLN A C 1
ATOM 651 O O . GLN A 1 86 ? -0.953 -10.517 1.196 1.00 97.75 86 GLN A O 1
ATOM 656 N N . LEU A 1 87 ? -1.826 -8.459 1.043 1.00 97.94 87 LEU A N 1
ATOM 657 C CA . LEU A 1 87 ? -2.972 -8.732 1.907 1.00 97.94 87 LEU A CA 1
ATOM 658 C C . LEU A 1 87 ? -4.004 -9.586 1.165 1.00 97.94 87 LEU A C 1
ATOM 660 O O . LEU A 1 87 ? -4.098 -9.519 -0.060 1.00 97.94 87 LEU A O 1
ATOM 664 N N . ALA A 1 88 ? -4.800 -10.353 1.910 1.00 98.12 88 ALA A N 1
ATOM 665 C CA . ALA A 1 88 ? -5.923 -11.085 1.335 1.00 98.12 88 ALA A CA 1
ATOM 666 C C . ALA A 1 88 ? -6.935 -10.112 0.679 1.00 98.12 88 ALA A C 1
ATOM 668 O O . ALA A 1 88 ? -7.054 -8.972 1.144 1.00 98.12 88 ALA A O 1
ATOM 669 N N . PRO A 1 89 ? -7.633 -10.513 -0.404 1.00 97.31 89 PRO A N 1
ATOM 670 C CA . PRO A 1 89 ? -8.504 -9.610 -1.164 1.00 97.31 89 PRO A CA 1
ATOM 671 C C . PRO A 1 89 ? -9.593 -8.933 -0.324 1.00 97.31 89 PRO A C 1
ATOM 673 O O . PRO A 1 89 ? -9.807 -7.733 -0.448 1.00 97.31 89 PRO A O 1
ATOM 676 N N . ASP A 1 90 ? -10.202 -9.667 0.603 1.00 97.75 90 ASP A N 1
A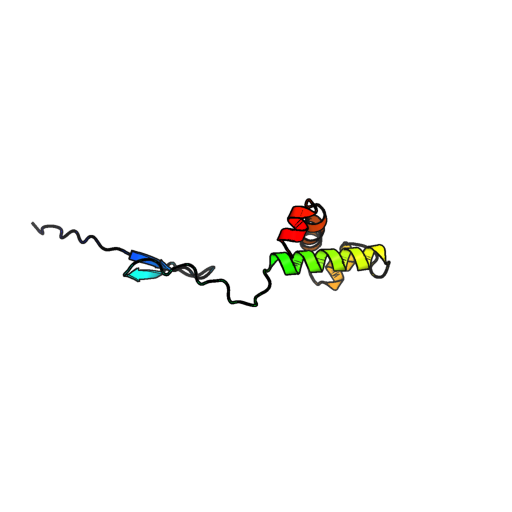TOM 677 C CA . ASP A 1 90 ? -11.200 -9.162 1.551 1.00 97.75 90 ASP A CA 1
ATOM 678 C C . ASP A 1 90 ? -10.641 -8.056 2.463 1.00 97.75 90 ASP A C 1
ATOM 680 O O . ASP A 1 90 ? -11.308 -7.057 2.737 1.00 97.75 90 ASP A O 1
ATOM 684 N N . ILE A 1 91 ? -9.382 -8.187 2.891 1.00 97.06 91 ILE A N 1
ATOM 685 C CA . ILE A 1 91 ? -8.692 -7.150 3.663 1.00 97.06 91 ILE A CA 1
ATOM 686 C C . ILE A 1 91 ? -8.402 -5.934 2.780 1.00 97.06 91 ILE A C 1
ATOM 688 O O . ILE A 1 91 ? -8.559 -4.806 3.239 1.00 97.06 91 ILE A O 1
ATOM 692 N N . GLN A 1 92 ? -7.980 -6.130 1.528 1.00 97.06 92 GLN A N 1
ATOM 693 C CA . GLN A 1 92 ? -7.736 -5.021 0.599 1.00 97.06 92 GLN A CA 1
ATOM 694 C C . GLN A 1 92 ? -9.016 -4.221 0.325 1.00 97.06 92 GLN A C 1
ATOM 696 O O . GLN A 1 92 ? -8.971 -2.992 0.336 1.00 97.06 92 GLN A O 1
ATOM 701 N N . GLU A 1 93 ? -10.144 -4.907 0.141 1.00 94.50 93 GLU A N 1
ATOM 702 C CA . GLU A 1 93 ? -11.462 -4.293 -0.034 1.00 94.50 93 GLU A CA 1
ATOM 703 C C . GLU A 1 93 ? -11.902 -3.528 1.215 1.00 94.50 93 GLU A C 1
ATOM 705 O O . GLU A 1 93 ? -12.336 -2.391 1.102 1.00 94.50 93 GLU A O 1
ATOM 710 N N . ALA A 1 94 ? -11.700 -4.076 2.417 1.00 94.56 94 ALA A N 1
ATOM 711 C CA . ALA A 1 94 ? -12.019 -3.374 3.664 1.00 94.56 94 ALA A CA 1
ATOM 712 C C . ALA A 1 94 ? -11.175 -2.103 3.899 1.00 94.56 94 ALA A C 1
ATOM 714 O O . ALA A 1 94 ? -11.517 -1.271 4.747 1.00 94.56 94 ALA A O 1
ATOM 715 N N . LEU A 1 95 ? -10.045 -1.960 3.199 1.00 91.62 95 LEU A N 1
ATOM 716 C CA . LEU A 1 95 ? -9.210 -0.762 3.249 1.00 91.62 95 LEU A CA 1
ATOM 717 C C . LEU A 1 95 ? -9.654 0.332 2.278 1.00 91.62 95 LEU A C 1
ATOM 719 O O . LEU A 1 95 ? -9.223 1.469 2.486 1.00 91.62 95 LEU A O 1
ATOM 723 N N . LEU A 1 96 ? -10.422 0.009 1.236 1.00 90.75 96 LEU A N 1
ATOM 724 C CA . LEU A 1 96 ? -10.862 0.932 0.184 1.00 90.75 96 LEU A CA 1
ATOM 725 C C . LEU A 1 96 ? -12.292 1.419 0.442 1.00 90.75 96 LEU A C 1
ATOM 727 O O . LEU A 1 96 ? -12.488 2.646 0.279 1.00 90.75 96 LEU A O 1
#

Radius of gyration: 23.02 Å; Cα contacts (8 Å, |Δi|>4): 74; chains: 1; bounding box: 32×30×80 Å

Mean predicted aligned error: 11.24 Å

pLDDT: mean 85.87, std 14.56, range [43.81, 98.25]

Foldseek 3Di:
DDDDDDDDFDWDWDDDVPDDTDIDGDDDPDPPDDPPPDQDPQLVLLVVLVVVVVCCVVVVAVDLVSVCVVVVHDSVVSVVSNCLVVDDPVVSVVND

Sequence (96 aa):
MSTGMTITRTIHFTERRGRRKVLSQGPAPAPAAQPCGRVPRLARLMAMAIRMDGLVRGGEVADYADLARLGH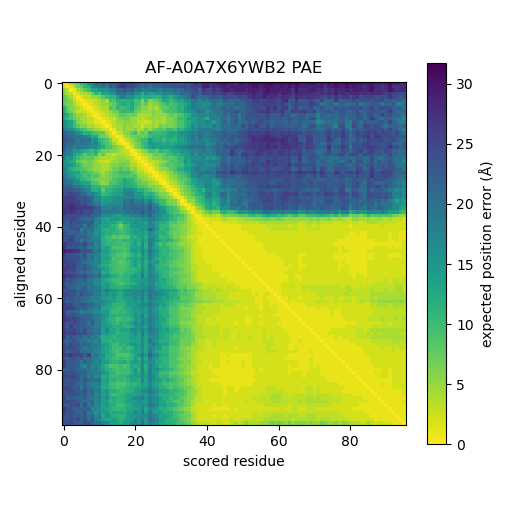VSRARVTQIMNLLQLAPDIQEALL